Protein AF-A0A1F1LLC2-F1 (afdb_monomer_lite)

Radius of gyration: 15.67 Å; chains: 1; bounding box: 33×41×38 Å

pLDDT: mean 81.95, std 16.87, range [23.78, 95.88]

Structure (mmCIF, N/CA/C/O backbone):
data_AF-A0A1F1LLC2-F1
#
_entry.id   AF-A0A1F1LLC2-F1
#
loop_
_atom_site.group_PDB
_atom_site.id
_atom_site.type_symbol
_atom_site.label_atom_id
_atom_site.label_alt_id
_atom_site.label_comp_id
_atom_site.label_asym_id
_atom_site.label_entity_id
_atom_site.label_seq_id
_atom_site.pdbx_PDB_ins_code
_atom_site.Cartn_x
_atom_site.Cartn_y
_atom_site.Cartn_z
_atom_site.occupancy
_atom_site.B_iso_or_equiv
_atom_site.auth_seq_id
_atom_site.auth_comp_id
_atom_site.auth_asym_id
_atom_site.auth_atom_id
_atom_site.pdbx_PDB_model_num
ATOM 1 N N . MET A 1 1 ? -1.529 7.914 8.147 1.00 90.69 1 MET A N 1
ATOM 2 C CA . MET A 1 1 ? -0.109 8.000 8.544 1.00 90.69 1 MET A CA 1
ATOM 3 C C . MET A 1 1 ? 0.677 8.628 7.404 1.00 90.69 1 MET A C 1
ATOM 5 O O . MET A 1 1 ? 0.196 8.569 6.278 1.00 90.69 1 MET A O 1
ATOM 9 N N . ASP A 1 2 ? 1.820 9.240 7.694 1.00 91.44 2 ASP A N 1
ATOM 10 C CA . ASP A 1 2 ? 2.845 9.621 6.711 1.00 91.44 2 ASP A CA 1
ATOM 11 C C . ASP A 1 2 ? 4.165 9.851 7.472 1.00 91.44 2 ASP A C 1
ATOM 13 O O . ASP A 1 2 ? 4.131 10.273 8.631 1.00 91.44 2 ASP A O 1
ATOM 17 N N . TYR A 1 3 ? 5.318 9.598 6.852 1.00 89.88 3 TYR A N 1
ATOM 18 C CA . TYR A 1 3 ? 6.625 9.869 7.467 1.00 89.88 3 TYR A CA 1
ATOM 19 C C . TYR A 1 3 ? 7.062 11.332 7.279 1.00 89.88 3 TYR A C 1
ATOM 21 O O . TYR A 1 3 ? 8.002 11.798 7.926 1.00 89.88 3 TYR A O 1
ATOM 29 N N . SER A 1 4 ? 6.393 12.071 6.390 1.00 89.56 4 SER A N 1
ATOM 30 C CA . SER A 1 4 ? 6.652 13.475 6.105 1.00 89.56 4 SER A CA 1
ATOM 31 C C . SER A 1 4 ? 5.864 14.382 7.057 1.00 89.56 4 SER A C 1
ATOM 33 O O . SER A 1 4 ? 4.641 14.520 6.922 1.00 89.56 4 SER A O 1
ATOM 35 N N . PRO A 1 5 ? 6.536 15.085 7.990 1.00 92.06 5 PRO A N 1
ATOM 36 C CA . PRO A 1 5 ? 5.854 16.009 8.894 1.00 92.06 5 PRO A CA 1
ATOM 37 C C . PRO A 1 5 ? 5.157 17.142 8.129 1.00 92.06 5 PRO A C 1
ATOM 39 O O . PRO A 1 5 ? 4.052 17.535 8.498 1.00 92.06 5 PRO A O 1
ATOM 42 N N . THR A 1 6 ? 5.751 17.603 7.024 1.00 92.75 6 THR A N 1
ATOM 43 C CA . THR A 1 6 ? 5.180 18.637 6.153 1.00 92.75 6 THR A CA 1
ATOM 44 C C . THR A 1 6 ? 3.877 18.181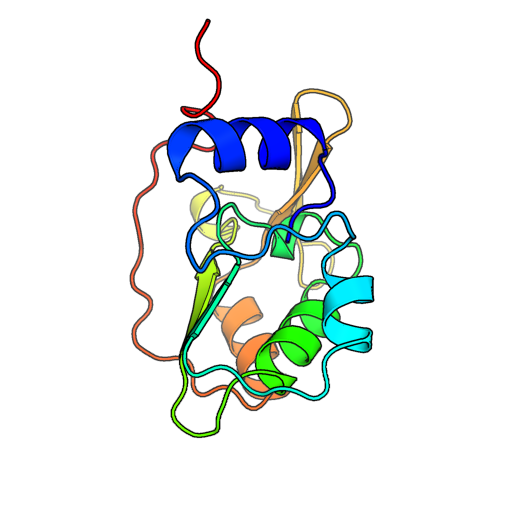 5.499 1.00 92.75 6 THR A C 1
ATOM 46 O O . THR A 1 6 ? 2.915 18.945 5.460 1.00 92.75 6 THR A O 1
ATOM 49 N N . MET A 1 7 ? 3.801 16.937 5.013 1.00 90.62 7 MET A N 1
ATOM 50 C CA . MET A 1 7 ? 2.563 16.429 4.407 1.00 90.62 7 MET A CA 1
ATOM 51 C C . MET A 1 7 ? 1.446 16.283 5.435 1.00 90.62 7 MET A C 1
ATOM 53 O O . MET A 1 7 ? 0.300 16.619 5.139 1.00 90.62 7 MET A O 1
ATOM 57 N N . LEU A 1 8 ? 1.769 15.846 6.655 1.00 92.75 8 LEU A N 1
ATOM 58 C CA . LEU A 1 8 ? 0.779 15.761 7.729 1.00 92.75 8 LEU A CA 1
ATOM 59 C C . LEU A 1 8 ? 0.282 17.133 8.177 1.00 92.75 8 LEU A C 1
ATOM 61 O O . LEU A 1 8 ? -0.898 17.272 8.484 1.00 92.75 8 LEU A O 1
ATOM 65 N N . GLU A 1 9 ? 1.152 18.138 8.235 1.00 93.25 9 GLU A N 1
ATOM 66 C CA . GLU A 1 9 ? 0.751 19.517 8.525 1.00 93.25 9 GLU A CA 1
ATOM 67 C C . GLU A 1 9 ? -0.228 20.034 7.464 1.00 93.25 9 GLU A C 1
ATOM 69 O O . GLU A 1 9 ? -1.353 20.402 7.802 1.00 93.25 9 GLU A O 1
ATOM 74 N N . LEU A 1 10 ? 0.127 19.916 6.181 1.00 93.12 10 LEU A N 1
ATOM 75 C CA . LEU A 1 10 ? -0.751 20.293 5.068 1.00 93.12 10 LEU A CA 1
ATOM 76 C C . LEU A 1 10 ? -2.088 19.536 5.089 1.00 93.12 10 LEU A C 1
ATOM 78 O O . LEU A 1 10 ? -3.139 20.105 4.786 1.00 93.12 10 LEU A O 1
ATOM 82 N N . ALA A 1 11 ? -2.072 18.248 5.434 1.00 91.12 11 ALA A N 1
ATOM 83 C CA . ALA A 1 11 ? -3.286 17.447 5.522 1.00 91.12 11 ALA A CA 1
ATOM 84 C C . ALA A 1 11 ? -4.183 17.899 6.686 1.00 91.12 11 ALA A C 1
ATOM 86 O O . ALA A 1 11 ? -5.393 18.032 6.496 1.00 91.12 11 ALA A O 1
ATOM 87 N N . ARG A 1 12 ? -3.605 18.212 7.856 1.00 94.25 12 ARG A N 1
ATOM 88 C CA . ARG A 1 12 ? -4.337 18.766 9.010 1.00 94.25 12 ARG A CA 1
ATOM 89 C C . ARG A 1 12 ? -4.969 20.114 8.684 1.00 94.25 12 ARG A C 1
ATOM 91 O O . ARG A 1 12 ? -6.125 20.335 9.032 1.00 94.25 12 ARG A O 1
ATOM 98 N N . GLU A 1 13 ? -4.243 20.991 7.996 1.00 94.50 13 GLU A N 1
ATOM 99 C CA . GLU A 1 13 ? -4.761 22.298 7.575 1.00 94.50 13 GLU A CA 1
ATOM 100 C C . GLU A 1 13 ? -5.951 22.170 6.617 1.00 94.50 13 G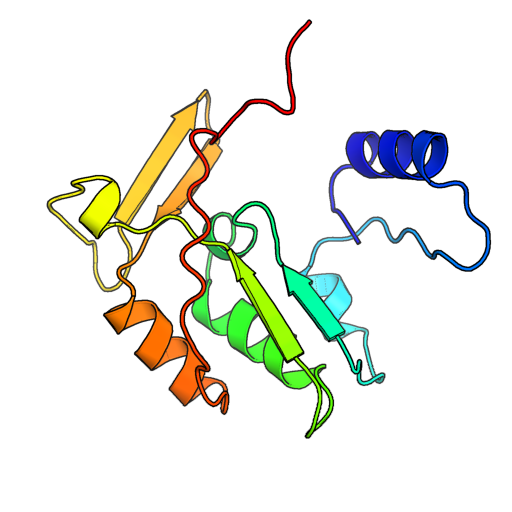LU A C 1
ATOM 102 O O . GLU A 1 13 ? -6.918 22.924 6.722 1.00 94.50 13 GLU A O 1
ATOM 107 N N . ARG A 1 14 ? -5.900 21.208 5.686 1.00 92.44 14 ARG A N 1
ATOM 108 C CA . ARG A 1 14 ? -6.932 21.031 4.652 1.00 92.44 14 ARG A CA 1
ATOM 109 C C . ARG A 1 14 ? -8.161 20.265 5.128 1.00 92.44 14 ARG A C 1
ATOM 111 O O . ARG A 1 14 ? -9.268 20.589 4.707 1.00 92.44 14 ARG A O 1
ATOM 118 N N . LEU A 1 15 ? -7.969 19.226 5.937 1.00 92.12 15 LEU A N 1
ATOM 119 C CA . LEU A 1 15 ? -9.035 18.299 6.334 1.00 92.12 15 LEU A CA 1
ATOM 120 C C . LEU A 1 15 ? -9.593 18.602 7.732 1.00 92.12 15 LEU A C 1
ATOM 122 O O . LEU A 1 15 ? -10.689 18.155 8.066 1.00 92.12 15 LEU A O 1
ATOM 126 N N . GLY A 1 16 ? -8.861 19.367 8.547 1.00 90.88 16 GLY A N 1
ATOM 127 C CA . GLY A 1 16 ? -9.127 19.490 9.976 1.00 90.88 16 GLY A CA 1
ATOM 128 C C . GLY A 1 16 ? -8.778 18.206 10.738 1.00 90.88 16 GLY A C 1
ATOM 129 O O . GLY A 1 16 ? -8.200 17.273 10.188 1.00 90.88 16 GLY A O 1
ATOM 130 N N . THR A 1 17 ? -9.119 18.158 12.029 1.00 88.44 17 THR A N 1
ATOM 131 C CA . THR A 1 17 ? -8.776 17.039 12.934 1.00 88.44 17 THR A CA 1
ATOM 132 C C . THR A 1 17 ? -9.989 16.300 13.503 1.00 88.44 17 THR A C 1
ATOM 134 O O . THR A 1 17 ? -9.840 15.370 14.292 1.00 88.44 17 THR A O 1
ATOM 137 N N . ASN A 1 18 ? -11.208 16.691 13.125 1.00 90.81 18 ASN A N 1
ATOM 138 C CA . ASN A 1 18 ? -12.425 16.103 13.682 1.00 90.81 18 ASN A CA 1
ATOM 139 C C . ASN A 1 18 ? -12.606 14.660 13.200 1.00 90.81 18 ASN A C 1
ATOM 141 O O . ASN A 1 18 ? -13.005 14.431 12.062 1.00 90.81 18 ASN A O 1
ATOM 145 N N . GLY A 1 19 ? -12.334 13.699 14.087 1.00 89.31 19 GLY A N 1
ATOM 146 C CA . GLY A 1 19 ? -12.453 12.270 13.787 1.00 89.31 19 GLY A CA 1
ATOM 147 C C . GLY A 1 19 ? -11.358 11.730 12.863 1.00 89.31 19 GLY A C 1
ATOM 148 O O . GLY A 1 19 ? -11.519 10.635 12.336 1.00 89.31 19 GLY A O 1
ATOM 149 N N . ILE A 1 20 ? -10.269 12.482 12.656 1.00 93.38 20 ILE A N 1
ATOM 150 C CA . ILE A 1 20 ? -9.126 12.060 11.838 1.00 93.38 20 ILE A CA 1
ATOM 151 C C . ILE A 1 20 ? -7.871 12.077 12.702 1.00 93.38 20 ILE A C 1
ATOM 153 O O . ILE A 1 20 ? -7.456 13.125 13.203 1.00 93.38 20 ILE A O 1
ATOM 157 N N . GLU A 1 21 ? -7.245 10.913 12.836 1.00 93.19 21 GLU A N 1
ATOM 158 C CA . GLU A 1 21 ? -5.943 10.780 13.472 1.00 93.19 21 GLU A CA 1
ATOM 159 C C . GLU A 1 21 ? -4.819 10.894 12.434 1.00 93.19 21 GLU A C 1
ATOM 161 O O . GLU A 1 21 ? -4.802 10.213 11.407 1.00 93.19 21 GLU A O 1
ATOM 166 N N . PHE A 1 22 ? -3.848 11.763 12.716 1.00 94.56 22 PHE A N 1
ATOM 167 C CA . PHE A 1 22 ? -2.672 11.968 11.874 1.00 94.56 22 PHE A CA 1
ATOM 168 C C . PHE A 1 22 ? -1.425 11.486 12.607 1.00 94.56 22 PHE A C 1
ATOM 170 O O . PHE A 1 22 ? -0.921 12.187 13.490 1.00 94.56 22 PHE A O 1
ATOM 177 N N . VAL A 1 23 ? -0.911 10.331 12.195 1.00 94.81 23 VAL A N 1
ATOM 178 C CA . VAL A 1 23 ? 0.250 9.673 12.807 1.00 94.81 23 VAL A CA 1
ATOM 179 C C . VAL A 1 23 ? 1.510 9.932 11.976 1.00 94.81 23 VAL A C 1
ATOM 181 O O . VAL A 1 23 ? 1.512 9.649 10.776 1.00 94.81 23 VAL A O 1
ATOM 184 N N . LEU A 1 24 ? 2.552 10.480 12.616 1.00 95.88 24 LEU A N 1
ATOM 185 C CA . LEU A 1 24 ? 3.889 10.678 12.039 1.00 95.88 24 LEU A CA 1
ATOM 186 C C . LEU A 1 24 ? 4.756 9.454 12.328 1.00 95.88 24 LEU A C 1
ATOM 188 O O . LEU A 1 24 ? 5.238 9.298 13.446 1.00 95.88 24 LEU A O 1
ATOM 192 N N . THR A 1 25 ? 4.919 8.594 11.332 1.00 94.38 25 THR A N 1
ATOM 193 C CA . THR A 1 25 ? 5.664 7.329 11.420 1.00 94.38 25 THR A CA 1
ATOM 194 C C . THR A 1 25 ? 5.843 6.772 10.008 1.00 94.38 25 THR A C 1
ATOM 196 O O . THR A 1 25 ? 5.164 7.222 9.076 1.00 94.38 25 THR A O 1
ATOM 199 N N . SER A 1 26 ? 6.752 5.820 9.825 1.00 90.50 26 SER A N 1
ATOM 200 C CA . SER A 1 26 ? 6.797 5.049 8.589 1.00 90.50 26 SER A CA 1
ATOM 201 C C . SER A 1 26 ? 5.661 4.021 8.553 1.00 90.50 26 SER A C 1
ATOM 203 O O . SER A 1 26 ? 5.067 3.662 9.569 1.00 90.50 26 SER A O 1
ATOM 205 N N . VAL A 1 27 ? 5.292 3.581 7.351 1.00 91.19 27 VAL A N 1
ATOM 206 C CA . VAL A 1 27 ? 4.153 2.669 7.181 1.00 91.19 27 VAL A CA 1
ATOM 207 C C . VAL A 1 27 ? 4.420 1.288 7.787 1.00 91.19 27 VAL A C 1
ATOM 209 O O . VAL A 1 27 ? 3.511 0.694 8.351 1.00 91.19 27 VAL A O 1
ATOM 212 N N . ASP A 1 28 ? 5.656 0.801 7.706 1.00 89.19 28 ASP A N 1
ATOM 213 C CA . ASP A 1 28 ? 6.107 -0.457 8.301 1.00 89.19 28 ASP A CA 1
ATOM 214 C C . ASP A 1 28 ? 6.015 -0.418 9.829 1.00 89.19 28 ASP A C 1
ATOM 216 O O . ASP A 1 28 ? 5.343 -1.263 10.415 1.00 89.19 28 ASP A O 1
ATOM 220 N N . GLU A 1 29 ? 6.568 0.622 10.464 1.00 90.38 29 GLU A N 1
ATOM 221 C CA . GLU A 1 29 ? 6.451 0.815 11.914 1.00 90.38 29 GLU A CA 1
ATOM 222 C C . GLU A 1 29 ? 4.989 0.931 12.356 1.00 90.38 29 GLU A C 1
ATOM 224 O O . GLU A 1 29 ? 4.600 0.361 13.373 1.00 90.38 29 GLU A O 1
ATOM 229 N N . TYR A 1 30 ? 4.158 1.651 11.596 1.00 93.00 30 TYR A N 1
ATOM 230 C CA . TYR A 1 30 ? 2.749 1.806 11.942 1.00 93.00 30 TYR A CA 1
ATOM 231 C C . TYR A 1 30 ? 2.004 0.475 11.916 1.00 93.00 30 TYR A C 1
ATOM 233 O O . TYR A 1 30 ? 1.317 0.143 12.881 1.00 93.00 30 TYR A O 1
ATOM 241 N N . LEU A 1 31 ? 2.147 -0.291 10.832 1.00 92.56 31 LEU A N 1
ATOM 242 C CA . LEU A 1 31 ? 1.471 -1.577 10.667 1.00 92.56 31 LEU A CA 1
ATOM 243 C C . LEU A 1 31 ? 1.878 -2.584 11.747 1.00 92.56 31 LEU A C 1
ATOM 245 O O . LEU A 1 31 ? 1.016 -3.312 12.231 1.00 92.56 31 LEU A O 1
ATOM 249 N N . ASP A 1 32 ? 3.138 -2.564 12.185 1.00 89.62 32 ASP A N 1
ATOM 250 C CA . ASP A 1 32 ? 3.632 -3.423 13.269 1.00 89.62 32 ASP A CA 1
ATOM 251 C C . ASP A 1 32 ? 3.020 -3.094 14.644 1.00 89.62 32 ASP A C 1
ATOM 253 O O . ASP A 1 32 ? 3.042 -3.927 15.551 1.00 89.62 32 ASP A O 1
ATOM 257 N N . THR A 1 33 ? 2.475 -1.886 14.822 1.00 90.38 33 THR A N 1
ATOM 258 C CA . THR A 1 33 ? 1.853 -1.447 16.087 1.00 90.38 33 THR A CA 1
ATOM 259 C C . THR A 1 33 ? 0.343 -1.676 16.141 1.00 90.38 33 THR A C 1
ATOM 261 O O . THR A 1 33 ? -0.267 -1.472 17.192 1.00 90.38 33 THR A O 1
ATOM 264 N N . LEU A 1 34 ? -0.274 -2.055 15.019 1.00 91.94 34 LEU A N 1
ATOM 265 C CA . LEU A 1 34 ? -1.722 -2.156 14.892 1.00 91.94 34 LEU A CA 1
ATOM 266 C C . LEU A 1 34 ? -2.234 -3.540 15.302 1.00 91.94 34 LEU A C 1
ATOM 268 O O . LEU A 1 34 ? -1.970 -4.540 14.638 1.00 91.94 34 LEU A O 1
ATOM 272 N N . ASP A 1 35 ? -3.071 -3.563 16.338 1.00 89.75 35 ASP A N 1
ATOM 273 C CA . ASP A 1 35 ? -3.916 -4.719 16.671 1.00 89.75 35 ASP A CA 1
ATOM 274 C C . ASP A 1 35 ? -5.290 -4.658 15.972 1.00 89.75 35 ASP A C 1
ATOM 276 O O . ASP A 1 35 ? -6.004 -5.662 15.888 1.00 89.75 35 ASP A O 1
ATOM 280 N N . ASP A 1 36 ? -5.663 -3.483 15.459 1.00 90.19 36 ASP A N 1
ATOM 281 C CA . ASP A 1 36 ? -6.954 -3.240 14.821 1.00 90.19 36 ASP A CA 1
ATOM 282 C C . ASP A 1 36 ? -7.036 -3.820 13.399 1.00 90.19 36 ASP A C 1
ATOM 284 O O . ASP A 1 36 ? -6.038 -4.034 12.699 1.00 90.19 36 ASP A O 1
ATOM 288 N N . ARG A 1 37 ? -8.276 -4.054 12.958 1.00 94.19 37 ARG A N 1
ATOM 289 C CA . ARG A 1 37 ? -8.617 -4.386 11.572 1.00 94.19 37 ARG A CA 1
ATOM 290 C C . ARG A 1 37 ? -9.477 -3.282 10.975 1.00 94.19 37 ARG A C 1
ATOM 292 O O . ARG A 1 37 ? -10.336 -2.727 11.655 1.00 94.19 37 ARG A O 1
ATOM 299 N N . PHE A 1 38 ? -9.252 -2.985 9.702 1.00 94.56 38 PHE A N 1
ATOM 300 C CA . PHE A 1 38 ? -9.915 -1.896 8.995 1.00 94.56 38 PHE A CA 1
ATOM 301 C C . PHE A 1 38 ? -10.783 -2.426 7.854 1.00 94.56 38 PHE A C 1
ATOM 303 O O . PHE A 1 38 ? -10.340 -3.253 7.055 1.00 94.56 38 PHE A O 1
ATOM 310 N N . ASP A 1 39 ? -11.988 -1.872 7.711 1.00 94.38 39 ASP A N 1
ATOM 311 C CA . ASP A 1 39 ? -12.848 -2.111 6.542 1.00 94.38 39 ASP A CA 1
ATOM 312 C C . ASP A 1 39 ? -12.208 -1.592 5.245 1.00 94.38 39 ASP A C 1
ATOM 314 O O . ASP A 1 39 ? -12.513 -2.055 4.146 1.00 94.38 39 ASP A O 1
ATOM 318 N N . PHE A 1 40 ? -11.333 -0.590 5.362 1.00 93.50 40 PHE A N 1
ATOM 319 C CA . PHE A 1 40 ? -10.719 0.070 4.223 1.00 93.50 40 PHE A CA 1
ATOM 320 C C . PHE A 1 40 ? -9.289 0.500 4.534 1.00 93.50 40 PHE A C 1
ATOM 322 O O . PHE A 1 40 ? -9.050 1.271 5.463 1.00 93.50 40 PHE A O 1
ATOM 329 N N . VAL A 1 41 ? -8.346 0.049 3.710 1.00 93.25 41 VAL A N 1
ATOM 330 C CA . VAL A 1 41 ? -6.941 0.462 3.758 1.00 93.25 41 VAL A CA 1
ATOM 331 C C . VAL A 1 41 ? -6.554 0.982 2.383 1.00 93.25 41 VAL A C 1
ATOM 333 O O . VAL A 1 41 ? -6.843 0.362 1.363 1.00 93.25 41 VAL A O 1
ATOM 336 N N . SER A 1 42 ? -5.909 2.144 2.338 1.00 91.62 42 SER A N 1
ATOM 337 C CA . SER A 1 42 ? -5.541 2.805 1.087 1.00 91.62 42 SER A CA 1
ATOM 338 C C . SER A 1 42 ? -4.071 3.206 1.106 1.00 91.62 42 SER A C 1
ATOM 340 O O . SER A 1 42 ? -3.667 4.064 1.887 1.00 91.62 42 SER A O 1
ATOM 342 N N . MET A 1 43 ? -3.290 2.619 0.202 1.00 89.50 43 MET A N 1
ATOM 343 C CA . MET A 1 43 ? -1.896 2.956 -0.084 1.00 89.50 43 MET A CA 1
ATOM 344 C C . MET A 1 43 ? -1.818 3.598 -1.473 1.00 89.50 43 MET A C 1
ATOM 346 O O . MET A 1 43 ? -1.649 2.926 -2.489 1.00 89.50 43 MET A O 1
ATOM 350 N N . VAL A 1 44 ? -2.003 4.915 -1.513 1.00 84.62 44 VAL A N 1
ATOM 351 C CA . VAL A 1 44 ? -2.068 5.717 -2.745 1.00 84.62 44 VAL A CA 1
ATOM 352 C C . VAL A 1 44 ? -0.827 6.584 -2.903 1.00 84.62 44 VAL A C 1
ATOM 354 O O . VAL A 1 44 ? -0.209 6.960 -1.911 1.00 84.62 44 VAL A O 1
ATOM 357 N N . GLY A 1 45 ? -0.485 6.926 -4.144 1.00 78.75 45 GLY A N 1
ATOM 358 C CA . GLY A 1 45 ? 0.755 7.642 -4.454 1.00 78.75 45 GLY A CA 1
ATOM 359 C C . GLY A 1 45 ? 1.963 6.711 -4.491 1.00 78.75 45 GLY A C 1
ATOM 360 O O . GLY A 1 45 ? 3.060 7.112 -4.123 1.00 78.75 45 GLY A O 1
ATOM 361 N N . GLU A 1 46 ? 1.737 5.447 -4.869 1.00 85.94 46 GLU A N 1
ATOM 362 C CA . GLU A 1 46 ? 2.791 4.474 -5.147 1.00 85.94 46 GLU A CA 1
ATOM 363 C C . GLU A 1 46 ? 3.720 4.204 -3.950 1.00 85.94 46 GLU A C 1
ATOM 365 O O . GLU A 1 46 ? 4.869 3.814 -4.133 1.00 85.94 46 GLU A O 1
ATOM 370 N N . VAL A 1 47 ? 3.208 4.346 -2.716 1.00 87.38 47 VAL A N 1
ATOM 371 C CA . VAL A 1 47 ? 3.928 4.086 -1.447 1.00 87.38 47 VAL A CA 1
ATOM 372 C C . VAL A 1 47 ? 4.690 2.763 -1.489 1.00 87.38 47 VAL A C 1
ATOM 374 O O . VAL A 1 47 ? 5.851 2.687 -1.092 1.00 87.38 47 VAL A O 1
ATOM 377 N N . LEU A 1 48 ? 4.049 1.732 -2.042 1.00 89.19 48 LEU A N 1
ATOM 378 C CA . LEU A 1 48 ? 4.607 0.392 -2.172 1.00 89.19 48 LEU A CA 1
ATOM 379 C C . LEU A 1 48 ? 5.897 0.364 -3.014 1.00 89.19 48 LEU A C 1
ATOM 381 O O . LEU A 1 48 ? 6.738 -0.506 -2.831 1.00 89.19 48 LEU A O 1
ATOM 385 N N . GLY A 1 49 ? 6.066 1.314 -3.935 1.00 88.31 49 GLY A N 1
ATOM 386 C CA . GLY A 1 49 ? 7.244 1.446 -4.786 1.00 88.31 49 GLY A CA 1
ATOM 387 C C . GLY A 1 49 ? 8.436 2.125 -4.108 1.00 88.31 49 GLY A C 1
ATOM 388 O O . GLY A 1 49 ? 9.553 2.001 -4.606 1.00 88.31 49 GLY A O 1
ATOM 389 N N . TYR A 1 50 ? 8.237 2.815 -2.983 1.00 86.62 50 TYR A N 1
ATOM 390 C CA . TYR A 1 50 ? 9.306 3.540 -2.282 1.00 86.62 50 TYR A CA 1
ATOM 391 C C . TYR A 1 50 ? 9.981 2.732 -1.173 1.00 86.62 50 TYR A C 1
ATOM 393 O O . TYR A 1 50 ? 10.960 3.196 -0.587 1.00 86.62 50 TYR A O 1
ATOM 401 N N . VAL A 1 51 ? 9.479 1.533 -0.871 1.00 88.00 51 VAL A N 1
ATOM 402 C CA . VAL A 1 51 ? 10.030 0.686 0.190 1.00 88.00 51 VAL A CA 1
ATOM 403 C C . VAL A 1 51 ? 11.030 -0.345 -0.345 1.00 88.00 51 VAL A C 1
ATOM 405 O O . VAL A 1 51 ? 10.933 -0.756 -1.504 1.00 88.00 51 VAL A O 1
ATOM 408 N N . PRO A 1 52 ? 11.986 -0.805 0.487 1.00 88.19 52 PRO A N 1
ATOM 409 C CA . PRO A 1 52 ? 12.960 -1.821 0.081 1.00 88.19 52 PRO A CA 1
ATOM 410 C C . PRO A 1 52 ? 12.344 -3.184 -0.263 1.00 88.19 52 PRO A C 1
ATOM 412 O O . PRO A 1 52 ? 12.878 -3.885 -1.120 1.00 88.19 52 PRO A O 1
ATOM 415 N N . ASP A 1 53 ? 11.242 -3.555 0.400 1.00 91.88 53 ASP A N 1
ATOM 416 C CA . ASP A 1 53 ? 10.547 -4.837 0.221 1.00 91.88 53 ASP A CA 1
ATOM 417 C C . ASP A 1 53 ? 9.035 -4.615 -0.001 1.00 91.88 53 ASP A C 1
ATOM 419 O O . ASP A 1 53 ? 8.238 -4.649 0.944 1.00 91.88 53 ASP A O 1
ATOM 423 N N . PRO A 1 54 ? 8.623 -4.335 -1.254 1.00 92.56 54 PRO A N 1
ATOM 424 C CA . PRO A 1 54 ? 7.219 -4.131 -1.601 1.00 92.56 54 PRO A CA 1
ATOM 425 C C . PRO A 1 54 ? 6.306 -5.327 -1.246 1.00 92.56 54 PRO A C 1
ATOM 427 O O . PRO A 1 54 ? 5.253 -5.103 -0.647 1.00 92.56 54 PRO A O 1
ATOM 430 N N . PRO A 1 55 ? 6.664 -6.598 -1.535 1.00 93.19 55 PRO A N 1
ATOM 431 C CA . PRO A 1 55 ? 5.851 -7.749 -1.128 1.00 93.19 55 PRO A CA 1
ATOM 432 C C . PRO A 1 55 ? 5.591 -7.833 0.380 1.00 93.19 55 PRO A C 1
ATOM 434 O O . PRO A 1 55 ? 4.462 -8.122 0.783 1.00 93.19 55 PRO A O 1
ATOM 437 N N . ALA A 1 56 ? 6.608 -7.580 1.211 1.00 94.38 56 ALA A N 1
ATOM 438 C CA . ALA A 1 56 ? 6.462 -7.639 2.664 1.00 94.38 56 ALA A CA 1
ATOM 439 C C . ALA A 1 56 ? 5.484 -6.575 3.180 1.00 94.38 56 ALA A C 1
ATOM 441 O O . ALA A 1 56 ? 4.588 -6.893 3.965 1.00 94.38 56 ALA A O 1
ATOM 442 N N . LEU A 1 57 ? 5.592 -5.337 2.683 1.00 94.44 57 LEU A N 1
ATOM 443 C CA . LEU A 1 57 ? 4.655 -4.271 3.041 1.00 94.44 57 LEU A CA 1
ATOM 444 C C . LEU A 1 57 ? 3.226 -4.583 2.573 1.00 94.44 57 LEU A C 1
ATOM 446 O O . LEU A 1 57 ? 2.273 -4.345 3.313 1.00 94.44 57 LEU A O 1
ATOM 450 N N . LEU A 1 58 ? 3.058 -5.140 1.368 1.00 94.31 58 LEU A N 1
ATOM 451 C CA . LEU A 1 58 ? 1.739 -5.549 0.877 1.00 94.31 58 LEU A CA 1
ATOM 452 C C . LEU A 1 58 ? 1.098 -6.593 1.801 1.00 94.31 58 LEU A C 1
ATOM 454 O O . LEU A 1 58 ? -0.085 -6.479 2.113 1.00 94.31 58 LEU A O 1
ATOM 458 N N . ALA A 1 59 ? 1.870 -7.582 2.255 1.00 94.62 59 ALA A N 1
ATOM 459 C CA . ALA A 1 59 ? 1.395 -8.596 3.192 1.00 94.62 59 ALA A CA 1
ATOM 460 C C . ALA A 1 59 ? 1.044 -8.004 4.568 1.00 94.62 59 ALA A C 1
ATOM 462 O O . ALA A 1 59 ? 0.004 -8.347 5.130 1.00 94.62 59 ALA A O 1
ATOM 463 N N . ALA A 1 60 ? 1.859 -7.082 5.089 1.00 94.94 60 ALA A N 1
ATOM 464 C CA . ALA A 1 60 ? 1.567 -6.380 6.338 1.00 94.94 60 ALA A CA 1
ATOM 465 C C . ALA A 1 60 ? 0.270 -5.558 6.234 1.00 94.94 60 ALA A C 1
ATOM 467 O O . ALA A 1 60 ? -0.608 -5.672 7.091 1.00 94.94 60 ALA A O 1
ATOM 468 N N . ALA A 1 61 ? 0.095 -4.811 5.141 1.00 94.56 61 ALA A N 1
ATOM 469 C CA . ALA A 1 61 ? -1.117 -4.041 4.876 1.00 94.56 61 ALA A CA 1
ATOM 470 C C . ALA A 1 61 ? -2.348 -4.943 4.710 1.00 94.56 61 ALA A C 1
ATOM 472 O O . ALA A 1 61 ? -3.400 -4.649 5.266 1.00 94.56 61 ALA A O 1
ATOM 473 N N . ALA A 1 62 ? -2.219 -6.063 3.993 1.00 93.31 62 ALA A N 1
ATOM 474 C CA . ALA A 1 62 ? -3.282 -7.059 3.868 1.00 93.31 62 ALA A CA 1
ATOM 475 C C . ALA A 1 62 ? -3.684 -7.642 5.227 1.00 93.31 62 ALA A C 1
ATOM 477 O O . ALA A 1 62 ? -4.863 -7.896 5.459 1.00 93.31 62 ALA A O 1
ATOM 478 N N . SER A 1 63 ? -2.716 -7.829 6.132 1.00 93.62 63 SER A N 1
ATOM 479 C CA . SER A 1 63 ? -2.980 -8.417 7.441 1.00 93.62 63 SER A CA 1
ATOM 480 C C . SER A 1 63 ? -3.938 -7.563 8.267 1.00 93.62 63 SER A C 1
ATOM 482 O O . SER A 1 63 ? -4.789 -8.136 8.934 1.00 93.62 63 SER A O 1
ATOM 484 N N . VAL A 1 64 ? -3.864 -6.230 8.177 1.00 95.56 64 VAL A N 1
ATOM 485 C CA . VAL A 1 64 ? -4.711 -5.299 8.945 1.00 95.56 64 VAL A CA 1
ATOM 486 C C . VAL A 1 64 ? -6.058 -5.000 8.279 1.00 95.56 64 VAL A C 1
ATOM 488 O O . VAL A 1 64 ? -6.834 -4.203 8.797 1.00 95.56 64 VAL A O 1
ATOM 491 N N . VAL A 1 65 ? -6.371 -5.628 7.146 1.00 94.44 65 VAL A N 1
ATOM 492 C CA . VAL A 1 65 ? -7.671 -5.481 6.478 1.00 94.44 65 VAL A CA 1
ATOM 493 C C . VAL A 1 65 ? -8.643 -6.515 7.044 1.00 94.44 65 VAL A C 1
ATOM 495 O O . VAL A 1 65 ? -8.283 -7.675 7.250 1.00 94.44 65 VAL A O 1
ATOM 498 N N . ASP A 1 66 ? -9.881 -6.105 7.320 1.00 94.19 66 ASP A N 1
ATOM 499 C CA . ASP A 1 66 ? -10.931 -7.043 7.722 1.00 94.19 66 ASP A CA 1
ATOM 500 C C . ASP A 1 66 ? -11.206 -8.070 6.604 1.00 94.19 66 ASP A C 1
ATOM 502 O O . ASP A 1 66 ? -11.016 -7.811 5.420 1.00 94.19 66 ASP A O 1
ATOM 506 N N . SER A 1 67 ? -11.717 -9.242 6.965 1.00 89.56 67 SER A N 1
ATOM 507 C CA . SER A 1 67 ? -12.135 -10.312 6.052 1.00 89.56 67 SER A CA 1
ATOM 508 C C . SER A 1 67 ? -13.056 -9.884 4.898 1.00 89.56 67 SER A C 1
ATOM 510 O O . SER A 1 67 ? -13.040 -10.520 3.843 1.00 89.56 67 SER A O 1
ATOM 512 N N . LEU A 1 68 ? -13.865 -8.835 5.092 1.00 89.56 68 LEU A N 1
ATOM 513 C CA . LEU A 1 68 ? -14.734 -8.243 4.063 1.00 89.56 68 LEU A CA 1
ATOM 514 C C . LEU A 1 68 ? -14.268 -6.851 3.612 1.00 89.56 68 LEU A C 1
ATOM 516 O O . LEU A 1 68 ? -14.963 -6.189 2.837 1.00 89.56 68 LEU A O 1
ATOM 520 N N . GLY A 1 69 ? -13.124 -6.402 4.121 1.00 91.44 69 GLY A N 1
ATOM 521 C CA . GLY A 1 69 ? -12.557 -5.099 3.836 1.00 91.44 69 GLY A CA 1
ATOM 522 C C . GLY A 1 69 ? -11.875 -5.028 2.473 1.00 91.44 69 GLY A C 1
ATOM 523 O O . GLY A 1 69 ? -11.750 -6.009 1.736 1.00 91.44 69 GLY A O 1
ATOM 524 N N . VAL A 1 70 ? -11.433 -3.822 2.125 1.00 92.19 70 VAL A N 1
ATOM 525 C CA . VAL A 1 70 ? -10.810 -3.527 0.832 1.00 92.19 70 VAL A CA 1
ATOM 526 C C . VAL A 1 70 ? -9.447 -2.884 1.037 1.00 92.19 70 VAL A C 1
ATOM 528 O O . VAL A 1 70 ? -9.317 -1.879 1.735 1.00 92.19 70 VAL A O 1
ATOM 531 N N . LEU A 1 71 ? -8.440 -3.438 0.358 1.00 92.12 71 LEU A N 1
ATOM 532 C CA . LEU A 1 71 ? -7.129 -2.823 0.201 1.00 92.12 71 LEU A CA 1
ATOM 533 C C . LEU A 1 71 ? -7.025 -2.168 -1.178 1.00 92.12 71 LEU A C 1
ATOM 535 O O . LEU A 1 71 ? -7.106 -2.847 -2.201 1.00 92.12 71 LEU A O 1
ATOM 539 N N . ILE A 1 72 ? -6.806 -0.857 -1.206 1.00 90.38 72 ILE A N 1
ATOM 540 C CA . ILE A 1 72 ? -6.502 -0.111 -2.429 1.00 90.38 72 ILE A CA 1
ATOM 541 C C . ILE A 1 72 ? -5.011 0.186 -2.468 1.00 90.38 72 ILE A C 1
ATOM 543 O O . ILE A 1 72 ? -4.468 0.779 -1.539 1.00 90.38 72 ILE A O 1
ATOM 547 N N . VAL A 1 73 ? -4.362 -0.184 -3.569 1.00 88.25 73 VAL A N 1
ATOM 548 C CA . VAL A 1 73 ? -2.944 0.089 -3.811 1.00 88.25 73 VAL A CA 1
ATOM 549 C C . VAL A 1 73 ? -2.786 0.711 -5.190 1.00 88.25 73 VAL A C 1
ATOM 551 O O . VAL A 1 73 ? -3.315 0.179 -6.166 1.00 88.25 73 VAL A O 1
ATOM 554 N N . THR A 1 74 ? -2.038 1.810 -5.286 1.00 86.81 74 THR A N 1
ATOM 555 C CA . THR A 1 74 ? -1.522 2.300 -6.573 1.00 86.81 74 THR A CA 1
ATOM 556 C C . THR A 1 74 ? -0.047 1.942 -6.708 1.00 86.81 74 THR A C 1
ATOM 558 O O . THR A 1 74 ? 0.679 1.888 -5.714 1.00 86.81 74 THR A O 1
ATOM 561 N N . TRP A 1 75 ? 0.404 1.645 -7.927 1.00 85.31 75 TRP A N 1
ATOM 562 C CA . TRP A 1 75 ? 1.803 1.332 -8.208 1.00 85.31 75 TRP A CA 1
ATOM 563 C C . TRP A 1 75 ? 2.222 1.818 -9.595 1.00 85.31 75 TRP A C 1
ATOM 565 O O . TRP A 1 75 ? 1.392 2.071 -10.471 1.00 85.31 75 TRP A O 1
ATOM 575 N N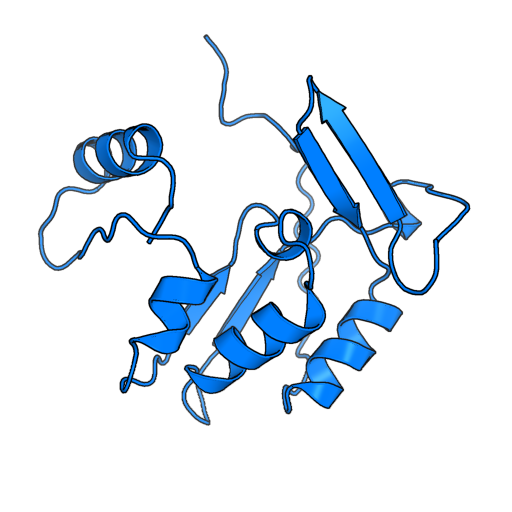 . ALA A 1 76 ? 3.534 1.916 -9.792 1.00 84.25 76 ALA A N 1
ATOM 576 C CA . ALA A 1 76 ? 4.123 2.203 -11.086 1.00 84.25 76 ALA A CA 1
ATOM 577 C C . ALA A 1 76 ? 4.153 0.930 -11.955 1.00 84.25 76 ALA A C 1
ATOM 579 O O . ALA A 1 76 ? 4.877 -0.020 -11.657 1.00 84.25 76 ALA A O 1
ATOM 580 N N . ASP A 1 77 ? 3.369 0.911 -13.033 1.00 84.19 77 ASP A N 1
ATOM 581 C CA . ASP A 1 77 ? 3.298 -0.222 -13.963 1.00 84.19 77 ASP A CA 1
ATOM 582 C C . ASP A 1 77 ? 4.502 -0.230 -14.923 1.00 84.19 77 ASP A C 1
ATOM 584 O O . ASP A 1 77 ? 4.654 0.658 -15.770 1.00 84.19 77 ASP A O 1
ATOM 588 N N . ALA A 1 78 ? 5.358 -1.247 -14.790 1.00 83.94 78 ALA A N 1
ATOM 589 C CA . ALA A 1 78 ? 6.581 -1.387 -15.579 1.00 83.94 78 ALA A CA 1
ATOM 590 C C . ALA A 1 78 ? 6.320 -1.524 -17.090 1.00 83.94 78 ALA A C 1
ATOM 592 O O . ALA A 1 78 ? 7.091 -0.976 -17.885 1.00 83.94 78 ALA A O 1
ATOM 593 N N . ASP A 1 79 ? 5.231 -2.194 -17.486 1.00 81.62 79 ASP A N 1
ATOM 594 C CA . ASP A 1 79 ? 4.888 -2.388 -18.899 1.00 81.62 79 ASP A CA 1
ATOM 595 C C . ASP A 1 79 ? 4.498 -1.051 -19.536 1.00 81.62 79 ASP A C 1
ATOM 597 O O . ASP A 1 79 ? 4.941 -0.710 -20.636 1.00 81.62 79 ASP A O 1
ATOM 601 N N . ARG A 1 80 ? 3.722 -0.238 -18.807 1.00 78.69 80 ARG A N 1
ATOM 602 C CA . ARG A 1 80 ? 3.290 1.094 -19.266 1.00 78.69 80 ARG A CA 1
ATOM 603 C C . ARG A 1 80 ? 4.425 2.104 -19.304 1.00 78.69 80 ARG A C 1
ATOM 605 O O . ARG A 1 80 ? 4.430 2.984 -20.160 1.00 78.69 80 ARG A O 1
ATOM 612 N N . LEU A 1 81 ? 5.381 1.983 -18.389 1.00 75.69 81 LEU A N 1
ATOM 613 C CA . LEU A 1 81 ? 6.579 2.819 -18.370 1.00 75.69 81 LEU A CA 1
ATOM 614 C C . LEU A 1 81 ? 7.600 2.423 -19.451 1.00 75.69 81 LEU A C 1
ATOM 616 O O . LEU A 1 81 ? 8.561 3.159 -19.674 1.00 75.69 81 LEU A O 1
ATOM 620 N N . GLY A 1 82 ? 7.403 1.292 -20.138 1.00 72.44 82 GLY A N 1
ATOM 621 C CA . GLY A 1 82 ? 8.313 0.809 -21.174 1.00 72.44 82 GLY A CA 1
ATOM 622 C C . GLY A 1 82 ? 9.682 0.398 -20.626 1.00 72.44 82 GLY A C 1
ATOM 623 O O . GLY A 1 82 ? 10.686 0.490 -21.337 1.00 72.44 82 GLY A O 1
ATOM 624 N N . VAL A 1 83 ? 9.753 -0.020 -19.356 1.00 69.06 83 VAL A N 1
ATOM 625 C CA . VAL A 1 83 ? 11.022 -0.395 -18.720 1.00 69.06 83 VAL A CA 1
ATOM 626 C C . VAL A 1 83 ? 11.382 -1.815 -19.148 1.00 69.06 83 VAL A C 1
ATOM 628 O O . VAL A 1 83 ? 10.879 -2.793 -18.611 1.00 69.06 83 VAL A O 1
ATOM 631 N N . GLY A 1 84 ? 12.253 -1.935 -20.151 1.00 56.62 84 GLY A N 1
ATOM 632 C CA . GLY A 1 84 ? 12.545 -3.213 -20.813 1.00 56.62 84 GLY A CA 1
ATOM 633 C C . GLY A 1 84 ? 13.316 -4.252 -19.986 1.00 56.62 84 GLY A C 1
ATOM 634 O O . GLY A 1 84 ? 13.451 -5.386 -20.442 1.00 56.62 84 GLY A O 1
ATOM 635 N N . THR A 1 85 ? 13.820 -3.903 -18.796 1.00 66.25 85 THR A N 1
ATOM 636 C CA . THR A 1 85 ? 14.591 -4.832 -17.955 1.00 66.25 85 THR A CA 1
ATOM 637 C C . THR A 1 85 ? 14.174 -4.733 -16.492 1.00 66.25 85 THR A C 1
ATOM 639 O O . THR A 1 85 ? 14.483 -3.753 -15.814 1.00 66.25 85 THR A O 1
ATOM 642 N N . LEU A 1 86 ? 13.532 -5.789 -15.992 1.00 72.88 86 LEU A N 1
ATOM 643 C CA . LEU A 1 86 ? 13.335 -6.020 -14.562 1.00 72.88 86 LEU A CA 1
ATOM 644 C C . LEU A 1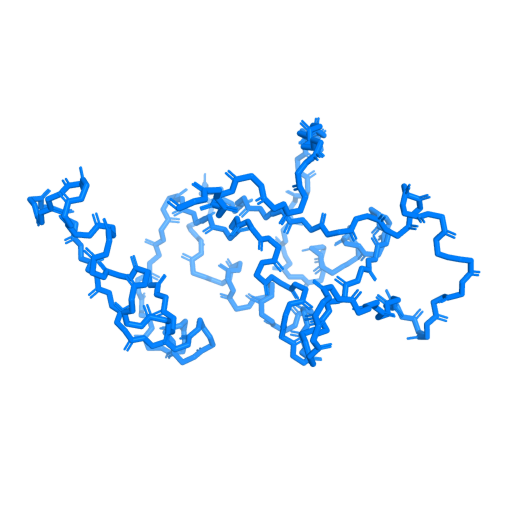 86 ? 14.587 -6.680 -13.969 1.00 72.88 86 LEU A C 1
ATOM 646 O O . LEU A 1 86 ? 15.217 -7.535 -14.598 1.00 72.88 86 LEU A O 1
ATOM 650 N N . ARG A 1 87 ? 14.943 -6.321 -12.736 1.00 76.19 87 ARG A N 1
ATOM 651 C CA . ARG A 1 87 ? 15.935 -7.038 -11.930 1.00 76.19 87 ARG A CA 1
ATOM 652 C C . ARG A 1 87 ? 15.188 -7.910 -10.922 1.00 76.19 87 ARG A C 1
ATOM 654 O O . ARG A 1 87 ? 14.829 -7.453 -9.843 1.00 76.19 87 ARG A O 1
ATOM 661 N N . GLY A 1 88 ? 14.958 -9.171 -11.283 1.00 84.06 88 GLY A N 1
ATOM 662 C CA . GLY A 1 88 ? 14.014 -10.018 -10.551 1.00 84.06 88 GLY A CA 1
ATOM 663 C C . GLY A 1 88 ? 12.582 -9.595 -10.878 1.00 84.06 88 GLY A C 1
ATOM 664 O O . GLY A 1 88 ? 12.245 -9.487 -12.053 1.00 84.06 88 GLY A O 1
ATOM 665 N N . ASP A 1 89 ? 11.775 -9.319 -9.855 1.00 84.25 89 ASP A N 1
ATOM 666 C CA . ASP A 1 89 ? 10.375 -8.897 -10.006 1.00 84.25 89 ASP A CA 1
ATOM 667 C C . ASP A 1 89 ? 10.200 -7.368 -10.160 1.00 84.25 89 ASP A C 1
ATOM 669 O O . ASP A 1 89 ? 9.084 -6.878 -10.303 1.00 84.25 89 ASP A O 1
ATOM 673 N N . VAL A 1 90 ? 11.281 -6.581 -10.114 1.00 85.00 90 VAL A N 1
ATOM 674 C CA . VAL A 1 90 ? 11.178 -5.120 -9.972 1.00 85.00 90 VAL A CA 1
ATOM 675 C C . VAL A 1 90 ? 12.076 -4.384 -10.963 1.00 85.00 90 VAL A C 1
ATOM 677 O O . VAL A 1 90 ? 13.234 -4.750 -11.164 1.00 85.00 90 VAL A O 1
ATOM 680 N N . ALA A 1 91 ? 11.565 -3.309 -11.559 1.00 82.06 91 ALA A N 1
ATOM 681 C CA . ALA A 1 91 ? 12.347 -2.276 -12.232 1.00 82.06 91 ALA A CA 1
ATOM 682 C C . ALA A 1 91 ? 12.456 -1.051 -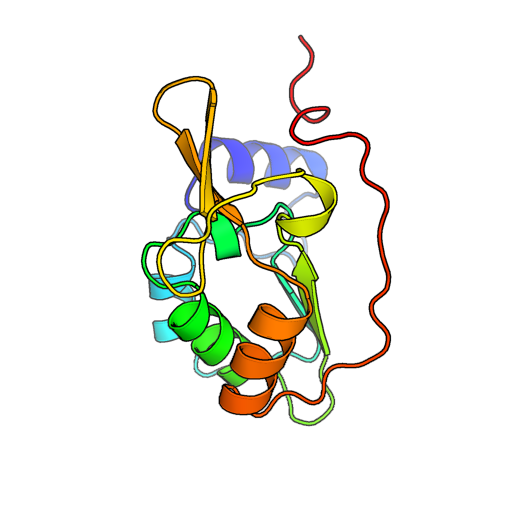11.323 1.00 82.06 91 ALA A C 1
ATOM 684 O O . ALA A 1 91 ? 11.445 -0.494 -10.919 1.00 82.06 91 ALA A O 1
ATOM 685 N N . SER A 1 92 ? 13.666 -0.583 -11.036 1.00 76.31 92 SER A N 1
ATOM 686 C CA . SER A 1 92 ? 13.857 0.677 -10.311 1.00 76.31 92 SER A CA 1
ATOM 687 C C . SER A 1 92 ? 14.100 1.813 -11.296 1.00 76.31 92 SER A C 1
ATOM 689 O O . SER A 1 92 ? 14.935 1.683 -12.194 1.00 76.31 92 SER A O 1
ATOM 691 N N . PHE A 1 93 ? 13.425 2.945 -11.112 1.00 76.00 93 PHE A N 1
ATOM 692 C CA . PHE A 1 93 ? 13.685 4.157 -11.883 1.00 76.00 93 PHE A CA 1
ATOM 693 C C . PHE A 1 93 ? 13.841 5.376 -10.975 1.00 76.00 93 PHE A C 1
ATOM 695 O O . PHE A 1 93 ? 13.375 5.410 -9.838 1.00 76.00 93 PHE A O 1
ATOM 702 N N . HIS A 1 94 ? 14.569 6.368 -11.482 1.00 68.94 94 HIS A N 1
ATOM 703 C CA . HIS A 1 94 ? 14.822 7.615 -10.772 1.00 68.94 94 HIS A CA 1
ATOM 704 C C . HIS A 1 94 ? 13.697 8.606 -11.049 1.00 68.94 94 HIS A C 1
ATOM 706 O O . HIS A 1 94 ? 13.467 8.989 -12.198 1.00 68.94 94 HIS A O 1
ATOM 712 N N . GLU A 1 95 ? 13.049 9.089 -9.995 1.00 62.22 95 GLU A N 1
ATOM 713 C CA . GLU A 1 95 ? 11.900 9.980 -10.103 1.00 62.22 95 GLU A CA 1
ATOM 714 C C . GLU A 1 95 ? 12.231 11.455 -9.815 1.00 62.22 95 GLU A C 1
ATOM 716 O O . GLU A 1 95 ? 11.326 12.225 -9.523 1.00 62.22 95 GLU A O 1
ATOM 721 N N . LYS A 1 96 ? 13.483 11.894 -10.032 1.00 64.44 96 LYS A N 1
ATOM 722 C CA . LYS A 1 96 ? 14.076 13.235 -9.753 1.00 64.44 96 LYS A CA 1
ATOM 723 C C . LYS A 1 96 ? 14.845 13.266 -8.428 1.00 64.44 96 LYS A C 1
ATOM 725 O O . LYS A 1 96 ? 14.329 12.894 -7.382 1.00 64.44 96 LYS A O 1
ATOM 730 N N . GLY A 1 97 ? 16.072 13.791 -8.483 1.00 66.06 97 GLY A N 1
ATOM 731 C CA . GLY A 1 97 ? 17.005 13.747 -7.354 1.00 66.06 97 GLY A CA 1
ATOM 732 C C . GLY A 1 97 ? 17.421 12.308 -7.041 1.00 66.06 97 GLY A C 1
ATOM 733 O O . GLY A 1 97 ? 17.552 11.498 -7.960 1.00 66.06 97 GLY A O 1
ATOM 734 N N . ASP A 1 98 ? 17.563 12.004 -5.752 1.00 64.69 98 ASP A N 1
ATOM 735 C CA . ASP A 1 98 ? 17.922 10.672 -5.243 1.00 64.69 98 ASP A CA 1
ATOM 736 C C . ASP A 1 98 ? 16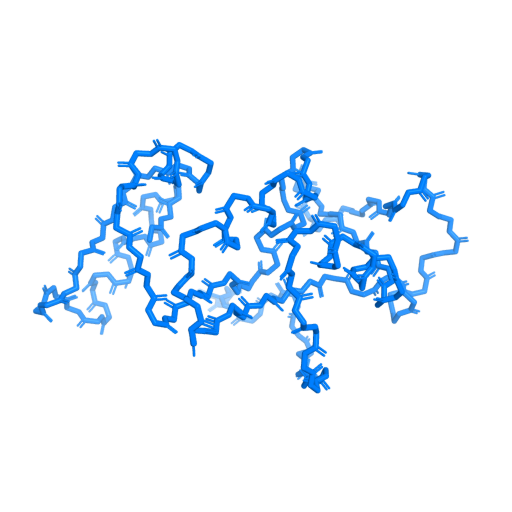.690 9.800 -4.931 1.00 64.69 98 ASP A C 1
ATOM 738 O O . ASP A 1 98 ? 16.815 8.741 -4.318 1.00 64.69 98 ASP A O 1
ATOM 742 N N . LEU A 1 99 ? 15.484 10.233 -5.326 1.00 70.81 99 LEU A N 1
ATOM 743 C CA . LEU A 1 99 ? 14.267 9.459 -5.101 1.00 70.81 99 LEU A CA 1
ATOM 744 C C . LEU A 1 99 ? 14.164 8.334 -6.134 1.00 70.81 99 LEU A C 1
ATOM 746 O O . LEU A 1 99 ? 14.070 8.572 -7.344 1.00 70.81 99 LEU A O 1
ATOM 750 N N . HIS A 1 100 ? 14.180 7.108 -5.628 1.00 77.81 100 HIS A N 1
ATOM 751 C CA . HIS A 1 100 ? 13.998 5.894 -6.400 1.00 77.81 100 HIS A CA 1
ATOM 752 C C . HIS A 1 100 ? 12.623 5.317 -6.134 1.00 77.81 100 HIS A C 1
ATOM 754 O O . HIS A 1 100 ? 12.195 5.232 -4.985 1.00 77.81 100 HIS A O 1
ATOM 760 N N . ILE A 1 101 ? 11.984 4.861 -7.199 1.00 84.75 101 ILE A N 1
ATOM 761 C CA . ILE A 1 101 ? 10.723 4.150 -7.115 1.00 84.75 101 ILE A CA 1
ATOM 762 C C . ILE A 1 101 ? 10.823 2.848 -7.904 1.00 84.75 101 ILE A C 1
ATOM 764 O O . ILE A 1 101 ? 11.434 2.761 -8.976 1.00 84.75 101 ILE A O 1
ATOM 768 N N . SER A 1 102 ? 10.257 1.815 -7.308 1.00 88.50 102 SER A N 1
ATOM 769 C CA . SER A 1 102 ? 10.127 0.477 -7.848 1.00 88.50 102 SER A CA 1
ATOM 770 C C . SER A 1 102 ? 8.828 0.360 -8.642 1.00 88.50 102 SER A C 1
ATOM 772 O O . SER A 1 102 ? 7.756 0.724 -8.165 1.00 88.50 102 SER A O 1
ATOM 774 N N . ALA A 1 103 ? 8.938 -0.169 -9.854 1.00 87.75 103 ALA A N 1
ATOM 775 C CA . ALA A 1 103 ? 7.846 -0.564 -10.727 1.00 87.75 103 ALA A CA 1
ATOM 776 C C . ALA A 1 103 ? 7.840 -2.076 -10.928 1.00 87.75 103 ALA A C 1
ATOM 778 O O . ALA A 1 103 ? 8.879 -2.738 -10.892 1.00 87.75 103 ALA A O 1
ATOM 779 N N . TRP A 1 104 ? 6.662 -2.607 -11.218 1.00 89.00 104 TRP A N 1
ATOM 780 C CA . TRP A 1 104 ? 6.443 -4.011 -11.546 1.00 89.00 104 TRP A CA 1
ATOM 781 C C . TRP A 1 104 ? 5.233 -4.135 -12.469 1.00 89.00 104 TRP A C 1
ATOM 783 O O . TRP A 1 104 ? 4.467 -3.188 -12.652 1.00 89.00 104 TRP A O 1
ATOM 793 N N . THR A 1 105 ? 5.069 -5.300 -13.084 1.00 87.25 105 THR A N 1
ATOM 794 C CA . THR A 1 105 ? 3.922 -5.582 -13.953 1.00 87.25 105 THR A CA 1
ATOM 795 C C . THR A 1 105 ? 2.698 -5.974 -13.126 1.00 87.25 105 THR A C 1
ATOM 797 O O . THR A 1 105 ? 2.815 -6.409 -11.975 1.00 87.25 105 THR A O 1
ATOM 800 N N . ALA A 1 106 ? 1.507 -5.882 -13.719 1.00 85.75 106 ALA A N 1
ATOM 801 C CA . ALA A 1 106 ? 0.279 -6.370 -13.086 1.00 85.75 106 ALA A CA 1
ATOM 802 C C . ALA A 1 106 ? 0.357 -7.869 -12.730 1.00 85.75 106 ALA A C 1
ATOM 804 O O . ALA A 1 106 ? -0.167 -8.296 -11.703 1.00 85.75 106 ALA A O 1
ATOM 805 N N . GLU A 1 107 ? 1.064 -8.670 -13.536 1.00 87.62 107 GLU A N 1
ATOM 806 C CA . GLU A 1 107 ? 1.285 -10.094 -13.258 1.00 87.62 107 GLU A CA 1
ATOM 807 C C . GLU A 1 107 ? 2.084 -10.306 -11.963 1.00 87.62 107 GLU A C 1
ATOM 809 O O . GLU A 1 107 ? 1.718 -11.134 -11.127 1.00 87.62 107 GLU A O 1
ATOM 814 N N . ILE A 1 108 ? 3.158 -9.534 -11.777 1.00 90.75 108 ILE A N 1
ATOM 815 C CA . ILE A 1 108 ? 3.995 -9.582 -10.573 1.00 90.75 108 ILE A CA 1
ATOM 816 C C . ILE A 1 108 ? 3.182 -9.168 -9.349 1.00 90.75 108 ILE A C 1
ATOM 818 O O . ILE A 1 108 ? 3.168 -9.892 -8.352 1.00 90.75 108 ILE A O 1
ATOM 822 N N . TYR A 1 109 ? 2.438 -8.062 -9.455 1.00 90.06 109 TYR A N 1
ATOM 823 C CA . TYR A 1 109 ? 1.541 -7.622 -8.390 1.00 90.06 109 TYR A CA 1
ATOM 824 C C . TYR A 1 109 ? 0.527 -8.711 -8.025 1.00 90.06 109 TYR A C 1
ATOM 826 O O . TYR A 1 109 ? 0.342 -9.013 -6.848 1.00 90.06 109 TYR A O 1
ATOM 834 N N . GLY A 1 110 ? -0.079 -9.356 -9.027 1.00 89.31 110 GLY A N 1
ATOM 835 C CA . GLY A 1 110 ? -1.022 -10.453 -8.828 1.00 89.31 110 GLY A CA 1
ATOM 836 C C . GLY A 1 110 ? -0.427 -11.612 -8.026 1.00 89.31 110 GLY A C 1
ATOM 837 O O . GLY A 1 110 ? -1.090 -12.141 -7.134 1.00 89.31 110 GLY A O 1
ATOM 838 N N . ARG A 1 111 ? 0.841 -11.975 -8.270 1.00 92.25 111 ARG A N 1
ATOM 839 C CA . ARG A 1 111 ? 1.536 -13.003 -7.475 1.00 92.25 111 ARG A CA 1
ATOM 840 C C . ARG A 1 111 ? 1.738 -12.577 -6.025 1.00 92.25 111 ARG A C 1
ATOM 842 O O . ARG A 1 111 ? 1.494 -13.380 -5.128 1.00 92.25 111 ARG A O 1
ATOM 849 N N . TRP A 1 112 ? 2.171 -11.340 -5.790 1.00 93.50 112 TRP A N 1
ATOM 850 C CA . TRP A 1 112 ? 2.376 -10.828 -4.433 1.00 93.50 112 TRP A CA 1
ATOM 851 C C . TRP A 1 112 ? 1.059 -10.722 -3.663 1.00 93.50 112 TRP A C 1
ATOM 853 O O . TRP A 1 112 ? 0.992 -11.129 -2.508 1.00 93.50 112 TRP A O 1
ATOM 863 N N . ALA A 1 113 ? -0.006 -10.255 -4.316 1.00 91.56 113 ALA A N 1
ATOM 864 C CA . ALA A 1 113 ? -1.334 -10.167 -3.724 1.00 91.56 113 ALA A CA 1
ATOM 865 C C . ALA A 1 113 ? -1.877 -11.552 -3.340 1.00 91.56 113 ALA A C 1
ATOM 867 O O . ALA A 1 113 ? -2.328 -11.743 -2.212 1.00 91.56 113 ALA A O 1
ATOM 868 N N . LEU A 1 114 ? -1.753 -12.546 -4.227 1.00 91.69 114 LEU A N 1
ATOM 869 C CA . LEU A 1 114 ? -2.128 -13.927 -3.914 1.00 91.69 114 LEU A CA 1
ATOM 870 C C . LEU A 1 114 ? -1.308 -14.496 -2.747 1.00 91.69 114 LEU A C 1
ATOM 872 O O . LEU A 1 114 ? -1.870 -15.148 -1.869 1.00 91.69 114 LEU A O 1
ATOM 876 N N . ALA A 1 115 ? 0.003 -14.233 -2.706 1.00 93.69 115 ALA A N 1
ATOM 877 C CA . ALA A 1 115 ? 0.865 -14.650 -1.599 1.00 93.69 115 ALA A CA 1
ATOM 878 C C . ALA A 1 115 ? 0.488 -13.974 -0.266 1.00 93.69 115 ALA A C 1
ATOM 880 O O . ALA A 1 115 ? 0.621 -14.592 0.787 1.00 93.69 115 ALA A O 1
ATOM 881 N N . ALA A 1 116 ? -0.038 -12.747 -0.318 1.00 92.81 116 ALA A N 1
ATOM 882 C CA . ALA A 1 116 ? -0.586 -12.015 0.823 1.00 92.81 116 ALA A CA 1
ATOM 883 C C . ALA A 1 116 ? -2.012 -12.456 1.221 1.00 92.81 116 ALA A C 1
ATOM 885 O O . ALA A 1 116 ? -2.599 -11.877 2.132 1.00 92.81 116 ALA A O 1
ATOM 886 N N . GLY A 1 117 ? -2.590 -13.465 0.556 1.00 91.19 117 GLY A N 1
ATOM 887 C CA . GLY A 1 117 ? -3.946 -13.946 0.836 1.00 91.19 117 GLY A CA 1
ATOM 888 C C . GLY A 1 117 ? -5.058 -13.050 0.283 1.00 91.19 117 GLY A C 1
ATOM 889 O O . GLY A 1 117 ? -6.216 -13.211 0.665 1.00 91.19 117 GLY A O 1
ATOM 890 N N . LEU A 1 118 ? -4.732 -12.124 -0.620 1.00 88.38 118 LEU A N 1
ATOM 891 C CA . LEU A 1 118 ? -5.697 -11.226 -1.243 1.00 88.38 118 LEU A CA 1
ATOM 892 C C . LEU A 1 118 ? -6.307 -11.866 -2.492 1.00 88.38 118 LEU A C 1
ATOM 894 O O . LEU A 1 118 ? -5.609 -12.403 -3.356 1.00 88.38 118 LEU A O 1
ATOM 898 N N . ALA A 1 119 ? -7.622 -11.728 -2.634 1.00 83.62 119 ALA A N 1
ATOM 899 C CA . ALA A 1 119 ? -8.284 -11.905 -3.916 1.00 83.62 119 ALA A CA 1
ATOM 900 C C . ALA A 1 119 ? -8.202 -10.583 -4.689 1.00 83.62 119 ALA A C 1
ATOM 902 O O . ALA A 1 119 ? -8.817 -9.590 -4.302 1.00 83.62 119 ALA A O 1
ATOM 903 N N . VAL A 1 120 ? -7.434 -10.559 -5.778 1.00 72.38 120 VAL A N 1
ATOM 904 C CA . VAL A 1 120 ? -7.339 -9.369 -6.633 1.00 72.38 120 VAL A CA 1
ATOM 905 C C . VAL A 1 120 ? -8.677 -9.176 -7.349 1.00 72.38 120 VAL A C 1
ATOM 907 O O . VAL A 1 120 ? -9.082 -10.007 -8.162 1.00 72.38 120 VAL A O 1
ATOM 910 N N . GLY A 1 121 ? -9.386 -8.099 -7.004 1.00 69.19 121 GLY A N 1
ATOM 911 C CA . GLY A 1 121 ? -10.598 -7.670 -7.701 1.00 69.19 121 GLY A CA 1
ATOM 912 C C . GLY A 1 121 ? -10.300 -7.074 -9.081 1.00 69.19 121 GLY A C 1
ATOM 913 O O . GLY A 1 121 ? -9.190 -7.173 -9.598 1.00 69.19 121 GLY A O 1
ATOM 914 N N . THR A 1 122 ? -11.293 -6.426 -9.691 1.00 56.56 122 THR A N 1
ATOM 915 C CA . THR A 1 122 ? -11.104 -5.704 -10.958 1.00 56.56 122 THR A CA 1
ATOM 916 C C . THR A 1 122 ? -9.991 -4.664 -10.813 1.00 56.56 122 THR A C 1
ATOM 918 O O . THR A 1 122 ? -10.117 -3.748 -10.001 1.00 56.56 122 THR A O 1
ATOM 921 N N . GLU A 1 123 ? -8.934 -4.771 -11.623 1.00 56.28 123 GLU A N 1
ATOM 922 C CA . GLU A 1 123 ? -7.953 -3.698 -11.787 1.00 56.28 123 GLU A CA 1
ATOM 923 C C . GLU A 1 123 ? -8.690 -2.459 -12.310 1.00 56.28 123 GLU A C 1
ATOM 925 O O . GLU A 1 123 ? -9.068 -2.368 -13.480 1.00 56.28 123 GLU A O 1
ATOM 930 N N . LEU A 1 124 ? -8.941 -1.497 -11.426 1.00 50.50 124 LEU A N 1
ATOM 931 C CA . LEU A 1 124 ? -9.386 -0.176 -11.831 1.00 50.50 124 LEU A CA 1
ATOM 932 C C . LEU A 1 124 ? -8.138 0.582 -12.258 1.00 50.50 124 LEU A C 1
ATOM 934 O O . LEU A 1 124 ? -7.493 1.243 -11.449 1.00 50.50 124 LEU A O 1
ATOM 938 N N . GLY A 1 125 ? -7.778 0.448 -13.534 1.00 46.75 125 GLY A N 1
ATOM 939 C CA . GLY A 1 125 ? -6.733 1.259 -14.141 1.00 46.75 125 GLY A CA 1
ATOM 940 C C . GLY A 1 125 ? -7.103 2.738 -14.030 1.00 46.75 125 GLY A C 1
ATOM 941 O O . GLY A 1 125 ? -7.806 3.276 -14.884 1.00 46.75 125 GLY A O 1
ATOM 942 N N . ALA A 1 126 ? -6.646 3.403 -12.972 1.00 46.28 126 ALA A N 1
ATOM 943 C CA . ALA A 1 126 ? -6.711 4.846 -12.869 1.00 46.28 126 ALA A CA 1
ATOM 944 C C . ALA A 1 126 ? -5.594 5.414 -13.748 1.00 46.28 126 ALA A C 1
ATOM 946 O O . ALA A 1 126 ? -4.408 5.273 -13.453 1.00 46.28 126 ALA A O 1
ATOM 947 N N . TYR A 1 127 ? -5.971 6.031 -14.866 1.00 43.16 127 TYR A N 1
ATOM 948 C CA . TYR A 1 127 ? -5.037 6.821 -15.655 1.00 43.16 127 TYR A CA 1
ATOM 949 C C . TYR A 1 127 ? -4.689 8.076 -14.860 1.00 43.16 127 TYR A C 1
ATOM 951 O O . TYR A 1 127 ? -5.497 8.996 -14.743 1.00 43.16 127 TYR A O 1
ATOM 959 N N . SER A 1 128 ? -3.478 8.115 -14.320 1.00 46.88 128 SER A N 1
ATOM 960 C CA . SER A 1 128 ? -2.870 9.353 -13.858 1.00 46.88 128 SER A CA 1
ATOM 961 C C . SER A 1 128 ? -1.866 9.805 -14.916 1.00 46.88 128 SER A C 1
ATOM 963 O O . SER A 1 128 ? -0.874 9.126 -15.158 1.00 46.88 128 SER A O 1
ATOM 965 N N . GLU A 1 129 ? -2.071 10.979 -15.524 1.00 41.72 129 GLU A N 1
ATOM 966 C CA . GLU A 1 129 ? -1.003 11.682 -16.268 1.00 41.72 129 GLU A CA 1
ATOM 967 C C . GLU A 1 129 ? 0.100 12.225 -15.334 1.00 41.72 129 GLU A C 1
ATOM 969 O O . GLU A 1 129 ? 0.952 13.021 -15.732 1.00 41.72 129 GLU A O 1
ATOM 974 N N . SER A 1 130 ? 0.054 11.886 -14.050 1.00 37.28 130 SER A N 1
ATOM 975 C CA . SER A 1 130 ? 0.833 12.535 -13.018 1.00 37.28 130 SER A CA 1
ATOM 976 C C . SER A 1 130 ? 1.656 11.514 -12.251 1.00 37.28 130 SER A C 1
ATOM 978 O O . SER A 1 130 ? 1.091 10.784 -11.442 1.00 37.28 130 SER A O 1
ATOM 980 N N . PRO A 1 131 ? 2.989 11.607 -12.344 1.00 39.47 131 PRO A N 1
ATOM 981 C CA . PRO A 1 131 ? 3.826 11.381 -11.183 1.00 39.47 131 PRO A CA 1
ATOM 982 C C . PRO A 1 131 ? 3.882 12.636 -10.274 1.00 39.47 131 PRO A C 1
ATOM 984 O O . PRO A 1 131 ? 4.388 12.560 -9.167 1.00 39.47 131 PRO A O 1
ATOM 987 N N . ARG A 1 132 ? 3.416 13.840 -10.694 1.00 45.50 132 ARG A N 1
ATOM 988 C CA . ARG A 1 132 ? 3.838 15.114 -10.043 1.00 45.50 132 ARG A CA 1
ATOM 989 C C . ARG A 1 132 ? 2.885 16.326 -9.950 1.00 45.50 132 ARG A C 1
ATOM 991 O O . ARG A 1 132 ? 3.352 17.395 -9.561 1.00 45.50 132 ARG A O 1
ATOM 998 N N . ARG A 1 133 ? 1.583 16.277 -10.250 1.00 33.94 133 ARG A N 1
ATOM 999 C CA . ARG A 1 133 ? 0.742 17.505 -10.188 1.00 33.94 133 ARG A CA 1
ATOM 1000 C C . ARG A 1 133 ? 0.365 17.997 -8.777 1.00 33.94 133 ARG A C 1
ATOM 1002 O O . ARG A 1 133 ? -0.295 19.025 -8.679 1.00 33.94 133 ARG A O 1
ATOM 1009 N N . CYS A 1 134 ? 0.830 17.363 -7.699 1.00 29.86 134 CYS A N 1
ATOM 1010 C CA . CYS A 1 134 ? 0.661 17.900 -6.339 1.00 29.86 134 CYS A CA 1
ATOM 1011 C C . CYS A 1 134 ? 1.719 18.944 -5.931 1.00 29.86 134 CYS A C 1
ATOM 1013 O O . CYS A 1 134 ? 1.610 19.502 -4.844 1.00 29.86 134 CYS A O 1
ATOM 1015 N N . TRP A 1 135 ? 2.692 19.267 -6.793 1.00 36.25 135 TRP A N 1
ATOM 1016 C CA . TRP A 1 135 ? 3.673 20.325 -6.526 1.00 36.25 135 TRP A CA 1
ATOM 1017 C C . TRP A 1 135 ? 3.800 21.258 -7.735 1.00 36.25 135 TRP A C 1
ATOM 1019 O O . TRP A 1 135 ? 4.643 21.061 -8.610 1.00 36.25 135 TRP A O 1
ATOM 1029 N N . ILE A 1 136 ? 2.936 22.274 -7.793 1.00 23.78 136 ILE A N 1
ATOM 1030 C CA . ILE A 1 136 ? 3.063 23.423 -8.694 1.00 23.78 136 ILE A CA 1
ATOM 1031 C C . ILE A 1 136 ? 2.938 24.703 -7.850 1.00 23.78 136 ILE A C 1
ATOM 1033 O O . ILE A 1 136 ? 1.860 24.978 -7.332 1.00 23.78 136 ILE A O 1
ATOM 1037 N N . HIS A 1 137 ? 4.066 25.428 -7.806 1.00 32.91 137 HIS A N 1
ATOM 1038 C CA . HIS A 1 137 ? 4.360 26.791 -7.321 1.00 32.91 137 HIS A CA 1
ATOM 1039 C C . HIS A 1 137 ? 4.214 27.120 -5.833 1.00 32.91 137 HIS A C 1
ATOM 1041 O O . HIS A 1 137 ? 3.078 27.232 -5.332 1.00 32.91 137 HIS A O 1
#

Sequence (137 aa):
MDYSPTMLELARERLGTNGIEFVLTSVDEYLDTLDDRFDFVSMVGEVLGYVPDPPALLAAAASVVDSLGVLIVTWADADRLGVGTLRGDVASFHEKGDLHISAWTAEIYGRWALAAGLAVGTELGAYSESPRRCWIH

Foldseek 3Di:
DELDPVVLVVCCVVPPPVVDDRDNDQLVVVLVPDPAADLEAEAPLASLFQDPDSLVSLLSSLVRHPPNHDYHHDHAACVVVVPPDAPPQWDWDDPPDPRITTHGHPVSVCVSCVVSVHDDDDPPPDDDPDNPPVDDD

Secondary structure (DSSP, 8-state):
-BS-HHHHHHHHHHH-STT----BS-HHHHHHT----EEEEEE-SSGGGSSS-HHHHHHHHHHTEEEEEEEEE--EETTTTT----BTTBEEEE-STT-EEEEE-HHHHHHHHHHTT-----------S-SSTT---